Protein AF-A0A835LGZ8-F1 (afdb_monomer)

Structure (mmCIF, N/CA/C/O backbone):
data_AF-A0A835LGZ8-F1
#
_entry.id   AF-A0A835LGZ8-F1
#
loop_
_atom_site.group_PDB
_atom_site.id
_atom_site.type_symbol
_atom_site.label_atom_id
_atom_site.label_alt_id
_atom_site.label_comp_id
_atom_site.label_asym_id
_atom_site.label_entity_id
_atom_site.label_seq_id
_atom_site.pdbx_PDB_ins_code
_atom_site.Cartn_x
_atom_site.Cartn_y
_atom_site.Cartn_z
_atom_site.occupancy
_atom_site.B_iso_or_equiv
_atom_site.auth_seq_id
_atom_site.auth_comp_id
_atom_site.auth_asym_id
_atom_site.auth_atom_id
_atom_site.pdbx_PDB_model_num
ATOM 1 N N . ILE A 1 1 ? -7.579 6.413 3.575 1.00 94.06 1 ILE A N 1
ATOM 2 C CA . ILE A 1 1 ? -6.784 6.437 2.326 1.00 94.06 1 ILE A CA 1
ATOM 3 C C . ILE A 1 1 ? -5.664 7.437 2.528 1.00 94.06 1 ILE A C 1
ATOM 5 O O . ILE A 1 1 ? -5.966 8.573 2.874 1.00 94.06 1 ILE A O 1
ATOM 9 N N . ALA A 1 2 ? -4.417 7.001 2.388 1.00 94.56 2 ALA A N 1
ATOM 10 C CA . ALA A 1 2 ? -3.232 7.843 2.484 1.00 94.56 2 ALA A CA 1
ATOM 11 C C . ALA A 1 2 ? -2.522 7.788 1.126 1.00 94.56 2 ALA A C 1
ATOM 13 O O . ALA A 1 2 ? -2.172 6.694 0.692 1.00 94.56 2 ALA A O 1
ATOM 14 N N . ASP A 1 3 ? -2.419 8.918 0.430 1.00 94.94 3 ASP A N 1
ATOM 15 C CA . ASP A 1 3 ? -1.877 8.994 -0.937 1.00 94.94 3 ASP A CA 1
ATOM 16 C C . ASP A 1 3 ? -1.341 10.412 -1.205 1.00 94.94 3 ASP A C 1
ATOM 18 O O . ASP A 1 3 ? -1.713 11.351 -0.502 1.00 94.94 3 ASP A O 1
ATOM 22 N N . ILE A 1 4 ? -0.503 10.586 -2.226 1.00 95.31 4 ILE A N 1
ATOM 23 C CA . ILE A 1 4 ? -0.024 11.899 -2.689 1.00 95.31 4 ILE A CA 1
ATOM 24 C C . ILE A 1 4 ? -1.019 12.586 -3.642 1.00 95.31 4 ILE A C 1
ATOM 26 O O . ILE A 1 4 ? -0.917 13.786 -3.904 1.00 95.31 4 ILE A O 1
ATOM 30 N N . LEU A 1 5 ? -1.978 11.837 -4.199 1.00 94.81 5 LEU A N 1
ATOM 31 C CA . LEU A 1 5 ? -2.935 12.311 -5.200 1.00 94.81 5 LEU A CA 1
ATOM 32 C C . LEU A 1 5 ? -4.208 12.886 -4.558 1.00 94.81 5 LEU A C 1
ATOM 34 O O . LEU A 1 5 ? -5.288 12.301 -4.664 1.00 94.81 5 LEU A O 1
ATOM 38 N N . ASP A 1 6 ? -4.103 14.070 -3.951 1.00 96.06 6 ASP A N 1
ATOM 39 C CA . ASP A 1 6 ? -5.167 14.706 -3.149 1.00 96.06 6 ASP A CA 1
ATOM 40 C C . ASP A 1 6 ? -6.557 14.681 -3.790 1.00 96.06 6 ASP A C 1
ATOM 42 O O . ASP A 1 6 ? -7.530 14.191 -3.211 1.00 96.06 6 ASP A O 1
ATOM 46 N N . ASN A 1 7 ? -6.669 15.197 -5.015 1.00 96.31 7 ASN A N 1
ATOM 47 C CA . ASN A 1 7 ? -7.959 15.332 -5.690 1.00 96.31 7 ASN A CA 1
ATOM 48 C C . ASN A 1 7 ? -8.612 13.971 -5.968 1.00 96.31 7 ASN A C 1
ATOM 50 O O . ASN A 1 7 ? -9.830 13.825 -5.824 1.00 96.31 7 ASN A O 1
ATOM 54 N N . LEU A 1 8 ? -7.809 12.975 -6.354 1.00 95.56 8 LEU A N 1
ATOM 55 C CA . LEU A 1 8 ? -8.288 11.622 -6.627 1.00 95.56 8 LEU A CA 1
ATOM 56 C C . LEU A 1 8 ? -8.651 10.909 -5.325 1.00 95.56 8 LEU A C 1
ATOM 58 O O . LEU A 1 8 ? -9.739 10.349 -5.231 1.00 95.56 8 LEU A O 1
ATOM 62 N N . GLY A 1 9 ? -7.816 11.020 -4.291 1.00 95.00 9 GLY A N 1
ATOM 63 C CA . GLY A 1 9 ? -8.076 10.445 -2.973 1.00 95.00 9 GLY A CA 1
ATOM 64 C C . GLY A 1 9 ? -9.354 10.986 -2.328 1.00 95.00 9 GLY A C 1
ATOM 65 O O . GLY A 1 9 ? -10.182 10.218 -1.828 1.00 95.00 9 GLY A O 1
ATOM 66 N N . HIS A 1 10 ? -9.582 12.300 -2.407 1.00 95.00 10 HIS A N 1
ATOM 67 C CA . HIS A 1 10 ? -10.836 12.911 -1.966 1.00 95.00 10 HIS A CA 1
ATOM 68 C C . HIS A 1 10 ? -12.046 12.462 -2.794 1.00 95.00 10 HIS A C 1
ATOM 70 O O . HIS A 1 10 ? -13.127 12.276 -2.231 1.00 95.00 10 HIS A O 1
ATOM 76 N N . SER A 1 11 ? -11.892 12.300 -4.111 1.00 96.19 11 SER A N 1
ATOM 77 C CA . SER A 1 11 ? -12.973 11.827 -4.988 1.00 96.19 11 SER A CA 1
ATOM 78 C C . SER A 1 11 ? -13.342 10.377 -4.680 1.00 96.19 11 SER A C 1
ATOM 80 O O . SER A 1 11 ? -14.520 10.078 -4.500 1.00 96.19 11 SER A O 1
ATOM 82 N N . LEU A 1 12 ? -12.343 9.517 -4.482 1.00 94.44 12 LEU A N 1
ATOM 83 C CA . LEU A 1 12 ? -12.524 8.114 -4.121 1.00 94.44 12 LEU A CA 1
ATOM 84 C C . LEU A 1 12 ? -13.227 7.953 -2.766 1.00 94.44 12 LEU A C 1
ATOM 86 O O . LEU A 1 12 ? -14.134 7.138 -2.630 1.00 94.44 12 LEU A O 1
ATOM 90 N N . CYS A 1 13 ? -12.889 8.775 -1.766 1.00 94.81 13 CYS A N 1
ATOM 91 C CA . CYS A 1 13 ? -13.605 8.753 -0.485 1.00 94.81 13 CYS A CA 1
ATOM 92 C C . CYS A 1 13 ? -15.101 9.074 -0.644 1.00 94.81 13 CYS A C 1
ATOM 94 O O . CYS A 1 13 ? -15.930 8.495 0.059 1.00 94.81 13 CYS A 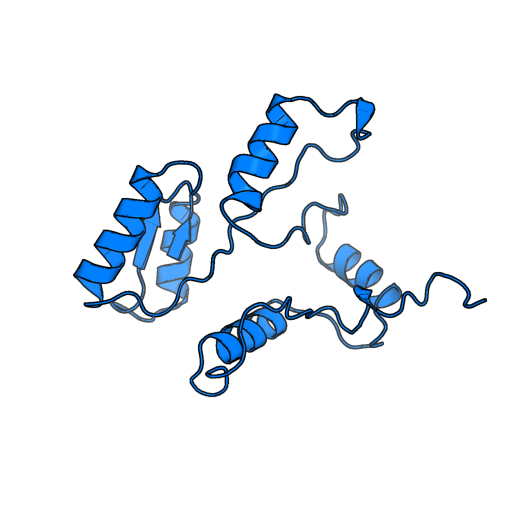O 1
ATOM 96 N N . LYS A 1 14 ? -15.456 9.988 -1.558 1.00 93.75 14 LYS A N 1
ATOM 97 C CA . LYS A 1 14 ? -16.860 10.321 -1.853 1.00 93.75 14 LYS A CA 1
ATOM 98 C C . LYS A 1 14 ? -17.565 9.178 -2.580 1.00 93.75 14 LYS A C 1
ATOM 100 O O . LYS A 1 14 ? -18.713 8.899 -2.257 1.00 93.75 14 LYS A O 1
ATOM 105 N N . GLU A 1 15 ? -16.882 8.536 -3.523 1.00 95.38 15 GLU A N 1
ATOM 106 C CA . GLU A 1 15 ? -17.405 7.404 -4.294 1.00 95.38 15 GLU A CA 1
ATOM 107 C C . GLU A 1 15 ? -17.678 6.177 -3.416 1.00 95.38 15 GLU A C 1
ATOM 109 O O . GLU A 1 15 ? -18.761 5.604 -3.492 1.00 95.38 15 GLU A O 1
ATOM 114 N N . ILE A 1 16 ? -16.743 5.829 -2.523 1.00 93.56 16 ILE A N 1
ATOM 115 C CA . ILE A 1 16 ? -16.896 4.723 -1.563 1.00 93.56 16 ILE A CA 1
ATOM 116 C C . ILE A 1 16 ? -18.138 4.919 -0.675 1.00 93.56 16 ILE A C 1
ATOM 118 O O . ILE A 1 16 ? -18.784 3.951 -0.282 1.00 93.56 16 ILE A O 1
ATOM 122 N N . GLY A 1 17 ? -18.491 6.168 -0.350 1.00 87.38 17 GLY A N 1
ATOM 123 C CA . GLY A 1 17 ? -19.798 6.487 0.232 1.00 87.38 17 GLY A CA 1
ATOM 124 C C . GLY A 1 17 ? -20.023 6.009 1.673 1.00 87.38 17 GLY A C 1
ATOM 125 O O . GLY A 1 17 ? -21.162 5.971 2.129 1.00 87.38 17 GLY A O 1
ATOM 126 N N . LEU A 1 18 ? -18.965 5.686 2.424 1.00 89.19 18 LEU A N 1
ATOM 127 C CA . LEU A 1 18 ? -19.055 5.199 3.814 1.00 89.19 18 LEU A CA 1
ATOM 128 C C . LEU A 1 18 ? -19.099 6.317 4.878 1.00 89.19 18 LEU A C 1
ATOM 130 O O . LEU A 1 18 ? -18.921 6.059 6.071 1.00 89.19 18 LEU A O 1
ATOM 134 N N . GLY A 1 19 ? -19.345 7.563 4.461 1.00 87.88 19 GLY A N 1
ATOM 135 C CA . GLY A 1 19 ? -19.493 8.714 5.354 1.00 87.88 19 GLY A CA 1
ATOM 136 C C . GLY A 1 19 ? -18.245 8.970 6.201 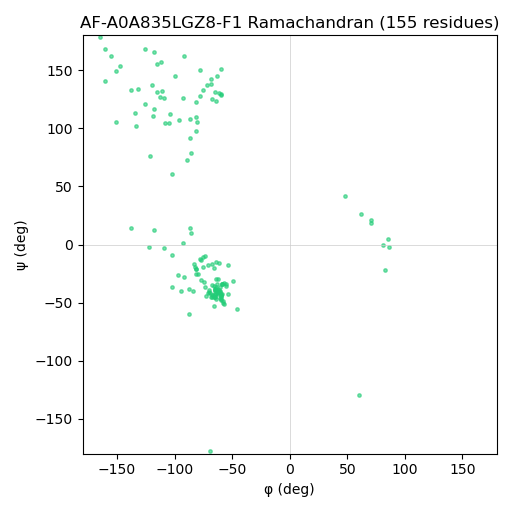1.00 87.88 19 GLY A C 1
ATOM 137 O O . GLY A 1 19 ? -17.133 9.027 5.684 1.00 87.88 19 GLY A O 1
ATOM 138 N N . GLU A 1 20 ? -18.419 9.113 7.515 1.00 87.56 20 GLU A N 1
ATOM 139 C CA . GLU A 1 20 ? -17.314 9.391 8.442 1.00 87.56 20 GLU A CA 1
ATOM 140 C C . GLU A 1 20 ? -16.321 8.225 8.576 1.00 87.56 20 GLU A C 1
ATOM 142 O O . GLU A 1 20 ? -15.187 8.447 9.000 1.00 87.56 20 GLU A O 1
ATOM 147 N N . ASN A 1 21 ? -16.690 7.009 8.155 1.00 91.06 21 ASN A N 1
ATOM 148 C CA . ASN A 1 21 ? -15.823 5.829 8.239 1.00 91.06 21 ASN A CA 1
ATOM 149 C C . ASN A 1 21 ? -14.705 5.815 7.187 1.00 91.06 21 ASN A C 1
ATOM 151 O O . ASN A 1 21 ? -13.786 5.009 7.290 1.00 91.06 21 ASN A O 1
ATOM 155 N N . VAL A 1 22 ? -14.757 6.706 6.192 1.00 94.94 22 VAL A N 1
ATOM 156 C CA . VAL A 1 22 ? -13.702 6.872 5.190 1.00 94.94 22 VAL A CA 1
ATOM 157 C C . VAL A 1 22 ? -13.145 8.294 5.247 1.00 94.94 22 VAL A C 1
ATOM 159 O O . VAL A 1 22 ? -13.868 9.276 5.406 1.00 94.94 22 VAL A O 1
ATOM 162 N N . SER A 1 23 ? -11.825 8.426 5.155 1.00 94.81 23 SER A N 1
ATOM 163 C CA . SER A 1 23 ? -11.156 9.722 5.018 1.00 94.81 23 SER A CA 1
ATOM 164 C C . SER A 1 23 ? -9.894 9.613 4.189 1.00 94.81 23 SER A C 1
ATOM 166 O O . SER A 1 23 ? -9.244 8.564 4.139 1.00 94.81 23 SER A O 1
ATOM 168 N N . PHE A 1 24 ? -9.556 10.738 3.574 1.00 96.88 24 PHE A N 1
ATOM 169 C CA . PHE A 1 24 ? -8.307 10.954 2.873 1.00 96.88 24 PHE A CA 1
ATOM 170 C C . PHE A 1 24 ? -7.329 11.736 3.756 1.00 96.88 24 PHE A C 1
ATOM 172 O O . PHE A 1 24 ? -7.750 12.627 4.496 1.00 96.88 24 PHE A O 1
ATOM 179 N N . ILE A 1 25 ? -6.044 11.414 3.639 1.00 96.62 25 ILE A N 1
ATOM 180 C CA . ILE A 1 25 ? -4.928 12.188 4.173 1.00 96.62 25 ILE A CA 1
ATOM 181 C C . ILE A 1 25 ? -3.812 12.214 3.127 1.00 96.62 25 ILE A C 1
ATOM 183 O O . ILE A 1 25 ? -3.477 11.167 2.571 1.00 96.62 25 ILE A O 1
ATOM 187 N N . HIS A 1 26 ? -3.252 13.395 2.856 1.00 97.56 26 HIS A N 1
ATOM 188 C CA . HIS A 1 26 ? -2.050 13.483 2.030 1.00 97.56 26 HIS A CA 1
ATOM 189 C C . HIS A 1 26 ? -0.925 12.722 2.727 1.00 97.56 26 HIS A C 1
ATOM 191 O O . HIS A 1 26 ? -0.712 12.919 3.928 1.00 97.56 26 HIS A O 1
ATOM 197 N N . CYS A 1 27 ? -0.244 11.844 2.000 1.00 95.31 27 CYS A N 1
ATOM 198 C CA . CYS A 1 27 ? 0.873 11.094 2.546 1.00 95.31 27 CYS A CA 1
ATOM 199 C C . CYS A 1 27 ? 1.892 10.747 1.465 1.00 95.31 27 CYS A C 1
ATOM 201 O O . CYS A 1 27 ? 1.675 9.821 0.679 1.00 95.31 27 CYS A O 1
ATOM 203 N N . ASP A 1 28 ? 3.023 11.450 1.466 1.00 93.12 28 ASP A N 1
ATOM 204 C CA . ASP A 1 28 ? 4.235 10.955 0.827 1.00 93.12 28 ASP A CA 1
ATOM 205 C C . ASP A 1 28 ? 4.935 9.984 1.783 1.00 93.12 28 ASP A C 1
ATOM 207 O O . ASP A 1 28 ? 5.500 10.368 2.807 1.00 93.12 28 ASP A O 1
ATOM 211 N N . VAL A 1 29 ? 4.914 8.698 1.437 1.00 88.06 29 VAL A N 1
ATOM 212 C CA . VAL A 1 29 ? 5.498 7.635 2.267 1.00 88.06 29 VAL A CA 1
ATOM 213 C C . VAL A 1 29 ? 7.017 7.742 2.434 1.00 88.06 29 VAL A C 1
ATOM 215 O O . VAL A 1 29 ? 7.571 7.125 3.342 1.00 88.06 29 VAL A O 1
ATOM 218 N N . THR A 1 30 ? 7.693 8.542 1.602 1.00 86.56 30 THR A N 1
ATOM 219 C CA . THR A 1 30 ? 9.120 8.858 1.767 1.00 86.56 30 THR A CA 1
ATOM 220 C C . THR A 1 30 ? 9.367 9.896 2.868 1.00 86.56 30 THR A C 1
ATOM 222 O O . THR A 1 30 ? 10.505 10.077 3.306 1.00 86.56 30 THR A O 1
ATOM 225 N N . GLN A 1 31 ? 8.315 10.573 3.342 1.00 88.00 31 GLN A N 1
ATOM 226 C CA . GLN A 1 31 ? 8.368 11.585 4.389 1.00 88.00 31 GLN A CA 1
ATOM 227 C C . GLN A 1 31 ? 7.848 11.012 5.715 1.00 88.00 31 GLN A C 1
ATOM 229 O O . GLN A 1 31 ? 6.659 10.768 5.902 1.00 88.00 31 GLN A O 1
ATOM 234 N N . GLU A 1 32 ? 8.732 10.853 6.703 1.00 85.19 32 GLU A N 1
ATOM 235 C CA . GLU A 1 32 ? 8.372 10.255 8.001 1.00 85.19 32 GLU A CA 1
ATOM 236 C C . GLU A 1 32 ? 7.246 11.016 8.730 1.00 85.19 32 GLU A C 1
ATOM 238 O O . GLU A 1 32 ? 6.416 10.419 9.417 1.00 85.19 32 GLU A O 1
ATOM 243 N N . ASN A 1 33 ? 7.199 12.342 8.578 1.00 91.81 33 ASN A N 1
ATOM 244 C CA . ASN A 1 33 ? 6.166 13.168 9.203 1.00 91.81 33 ASN A CA 1
ATOM 245 C C . ASN A 1 33 ? 4.777 12.914 8.611 1.00 91.81 33 ASN A C 1
ATOM 247 O O . ASN A 1 33 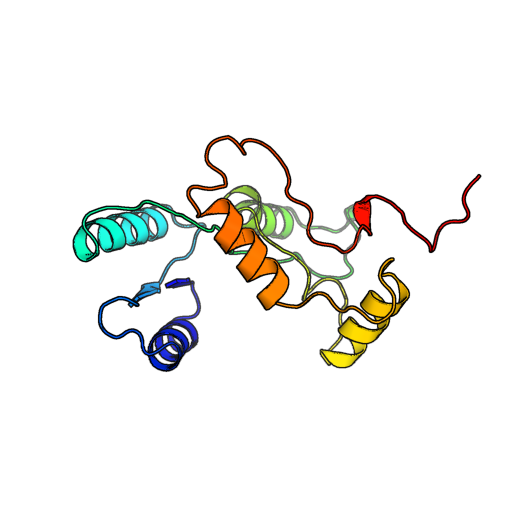? 3.802 12.929 9.360 1.00 91.81 33 ASN A O 1
ATOM 251 N N . ASP A 1 34 ? 4.691 12.641 7.312 1.00 94.50 34 ASP A N 1
ATOM 252 C CA . ASP A 1 34 ? 3.436 12.331 6.631 1.00 94.50 34 ASP A CA 1
ATOM 253 C C . ASP A 1 34 ? 2.902 10.973 7.092 1.00 94.50 34 ASP A C 1
ATOM 255 O O . ASP A 1 34 ? 1.737 10.858 7.478 1.00 94.50 34 ASP A O 1
ATOM 259 N N . VAL A 1 35 ? 3.782 9.969 7.172 1.00 89.75 35 VAL A N 1
ATOM 260 C CA . VAL A 1 35 ? 3.445 8.639 7.702 1.00 89.75 35 VAL A CA 1
ATOM 261 C C . VAL A 1 35 ? 2.975 8.734 9.154 1.00 89.75 35 VAL A C 1
ATOM 263 O O . VAL A 1 35 ? 1.939 8.168 9.512 1.00 89.75 35 VAL A O 1
ATOM 266 N N . ARG A 1 36 ? 3.692 9.491 9.995 1.00 89.06 36 ARG A N 1
ATOM 267 C CA . ARG A 1 36 ? 3.295 9.724 11.391 1.00 89.06 36 ARG A CA 1
ATOM 268 C C . ARG A 1 36 ? 1.926 10.394 11.470 1.00 89.06 36 ARG A C 1
ATOM 270 O O . ARG A 1 36 ? 1.065 9.923 12.204 1.00 89.06 36 ARG A O 1
ATOM 277 N N . ASN A 1 37 ? 1.701 11.437 10.675 1.00 95.62 37 ASN A N 1
ATOM 278 C CA . ASN A 1 37 ? 0.427 12.144 10.628 1.00 95.62 37 ASN A CA 1
ATOM 279 C C . ASN A 1 37 ? -0.728 11.230 10.181 1.00 95.62 37 ASN A C 1
ATOM 281 O O . ASN A 1 37 ? -1.819 11.298 10.749 1.00 95.62 37 ASN A O 1
ATOM 285 N N . ALA A 1 38 ? -0.499 10.340 9.210 1.00 94.56 38 ALA A N 1
ATOM 286 C CA . ALA A 1 38 ? -1.488 9.358 8.770 1.00 94.56 38 ALA A CA 1
ATOM 287 C C . ALA A 1 38 ? -1.872 8.378 9.892 1.00 94.56 38 ALA A C 1
ATOM 289 O O . ALA A 1 38 ? -3.061 8.106 10.095 1.00 94.56 38 ALA A O 1
ATOM 290 N N . ILE A 1 39 ? -0.889 7.894 10.658 1.00 92.88 39 ILE A N 1
ATOM 291 C CA . ILE A 1 39 ? -1.111 7.021 11.820 1.00 92.88 39 ILE A CA 1
ATOM 292 C C . ILE A 1 39 ? -1.862 7.775 12.921 1.00 92.88 39 ILE A C 1
ATOM 294 O O . ILE A 1 39 ? -2.919 7.318 13.358 1.00 92.88 39 ILE A O 1
ATOM 298 N N . ASP A 1 40 ? -1.363 8.943 13.327 1.00 95.38 40 ASP A N 1
ATOM 299 C CA . ASP A 1 40 ? -1.940 9.749 14.407 1.00 95.38 40 ASP A CA 1
ATOM 300 C C . ASP A 1 40 ? -3.383 10.150 14.089 1.00 95.38 40 ASP A C 1
ATOM 302 O O . ASP A 1 40 ? -4.268 10.025 14.934 1.00 95.38 40 ASP A O 1
ATOM 306 N N . THR A 1 41 ? -3.651 10.554 12.846 1.00 95.81 41 THR A N 1
ATOM 307 C CA . THR A 1 41 ? -5.004 10.882 12.379 1.00 95.81 41 THR A CA 1
ATOM 308 C C . THR A 1 41 ? -5.920 9.663 12.426 1.00 95.81 41 THR A C 1
ATOM 310 O O . THR A 1 41 ? -7.071 9.773 12.854 1.00 95.81 41 THR A O 1
ATOM 313 N N . THR A 1 42 ? -5.422 8.491 12.024 1.00 94.94 42 THR A N 1
ATOM 314 C CA . THR A 1 42 ? -6.203 7.248 12.063 1.00 94.94 42 THR A CA 1
ATOM 315 C C . THR A 1 42 ? -6.560 6.875 13.499 1.00 94.94 42 THR A C 1
ATOM 317 O O . THR A 1 42 ? -7.728 6.625 13.793 1.00 94.94 42 THR A O 1
ATOM 320 N N . VAL A 1 43 ? -5.591 6.916 14.417 1.00 96.00 43 VAL A N 1
ATOM 321 C CA . VAL A 1 43 ? -5.816 6.631 15.841 1.00 96.00 43 VAL A CA 1
ATOM 322 C C . VAL A 1 43 ? -6.745 7.668 16.472 1.00 96.00 43 VAL A C 1
ATOM 324 O O . VAL A 1 43 ? -7.667 7.294 17.191 1.00 96.00 43 VAL A O 1
ATOM 327 N N . ALA A 1 44 ? -6.566 8.957 16.180 1.00 96.06 44 ALA A N 1
ATOM 328 C CA . ALA A 1 44 ? -7.419 10.017 16.714 1.00 96.06 44 ALA A CA 1
ATOM 329 C C . ALA A 1 44 ? -8.878 9.880 16.256 1.00 96.06 44 ALA A C 1
ATOM 331 O O . ALA A 1 44 ? -9.797 10.133 17.034 1.00 96.06 44 ALA A O 1
ATOM 332 N N . LYS A 1 45 ? -9.098 9.471 15.002 1.00 95.00 45 LYS A N 1
ATOM 333 C CA . LYS A 1 45 ? -10.435 9.353 14.413 1.00 95.00 45 LYS A CA 1
ATOM 334 C C . LYS A 1 45 ? -11.132 8.032 14.744 1.00 95.00 45 LYS A C 1
ATOM 336 O O . LYS A 1 45 ? -12.333 8.029 14.997 1.00 95.00 45 LYS A O 1
ATOM 341 N N . HIS A 1 46 ? -10.397 6.921 14.734 1.00 94.31 46 HIS A N 1
ATOM 342 C CA . HIS A 1 46 ? -10.953 5.567 14.854 1.00 94.31 46 HIS A CA 1
ATOM 343 C C . HIS A 1 46 ? -10.631 4.888 16.197 1.00 94.31 46 HIS A C 1
ATOM 345 O O . HIS A 1 46 ? -11.081 3.775 16.458 1.00 94.31 46 HIS A O 1
ATOM 351 N N . GLY A 1 47 ? -9.862 5.546 17.069 1.00 96.44 47 GLY A N 1
ATOM 352 C CA . GLY A 1 47 ? -9.470 5.071 18.400 1.00 96.44 47 GLY A CA 1
ATOM 353 C C . GLY A 1 47 ? -8.263 4.128 18.410 1.00 96.44 47 GLY A C 1
ATOM 354 O O . GLY A 1 47 ? -7.595 4.005 19.435 1.00 96.44 47 GLY A O 1
ATOM 355 N N . LYS A 1 48 ? -7.967 3.471 17.284 1.00 94.75 48 LYS A N 1
ATOM 356 C CA . LYS A 1 48 ? -6.833 2.558 17.098 1.00 94.75 48 LYS A CA 1
ATOM 357 C C . LYS A 1 48 ? -6.515 2.373 15.611 1.00 94.75 48 LYS A C 1
ATOM 359 O O . LYS A 1 48 ? -7.309 2.750 14.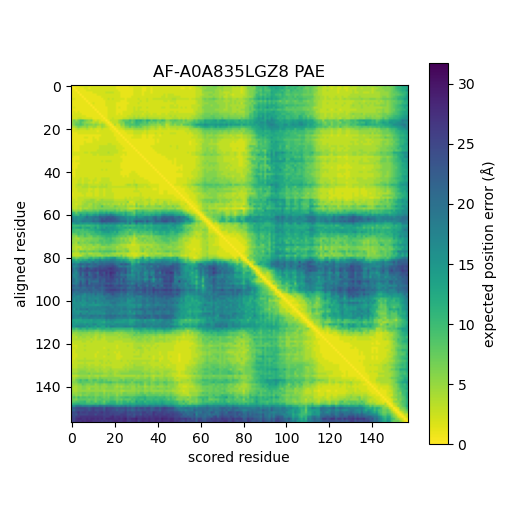752 1.00 94.75 48 LYS A O 1
ATOM 364 N N . LEU A 1 49 ? -5.363 1.769 15.328 1.00 92.12 49 LEU A N 1
ATOM 365 C CA . LEU A 1 49 ? -4.974 1.276 14.009 1.00 92.12 49 LEU A CA 1
ATOM 366 C C . LEU A 1 49 ? -4.776 -0.240 14.114 1.00 92.12 49 LEU A C 1
ATOM 368 O O . LEU A 1 49 ? -3.843 -0.684 14.778 1.00 92.12 49 LEU A O 1
ATOM 372 N N . ASP A 1 50 ? -5.661 -1.016 13.489 1.00 93.06 50 ASP A N 1
ATOM 373 C CA . ASP A 1 50 ? -5.590 -2.485 13.501 1.00 93.06 50 ASP A CA 1
ATOM 374 C C . ASP A 1 50 ? -4.859 -3.050 12.278 1.00 93.06 50 ASP A C 1
ATOM 376 O O . ASP A 1 50 ? -4.096 -4.005 12.393 1.00 93.06 50 ASP A O 1
ATOM 380 N N . ILE A 1 51 ? -5.097 -2.465 11.100 1.00 93.69 51 ILE A N 1
ATOM 381 C CA . ILE A 1 51 ? -4.623 -2.974 9.809 1.00 93.69 51 ILE A CA 1
ATOM 382 C C . ILE A 1 51 ? -3.978 -1.833 9.028 1.00 93.69 51 ILE A C 1
ATOM 384 O O . ILE A 1 51 ? -4.556 -0.754 8.898 1.00 93.69 51 ILE A O 1
ATOM 388 N N . MET A 1 52 ? -2.805 -2.099 8.455 1.00 89.69 52 MET A N 1
ATOM 389 C CA . MET A 1 52 ? -2.141 -1.219 7.499 1.00 89.69 52 MET A CA 1
ATOM 390 C C . MET A 1 52 ? -1.840 -2.007 6.225 1.00 89.69 52 MET A C 1
ATOM 392 O O . MET A 1 52 ? -1.115 -2.999 6.267 1.00 89.69 52 MET A O 1
ATOM 396 N N . PHE A 1 53 ? -2.381 -1.554 5.094 1.00 89.38 53 PHE A N 1
ATOM 397 C CA . PHE A 1 53 ? -2.065 -2.105 3.778 1.00 89.38 53 PHE A CA 1
ATOM 398 C C . PHE A 1 53 ? -1.142 -1.139 3.040 1.00 89.38 53 PHE A C 1
ATOM 400 O O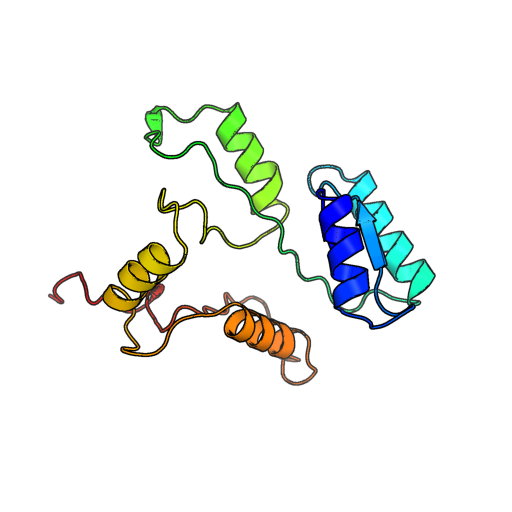 . PHE A 1 53 ? -1.570 -0.072 2.599 1.00 89.38 53 PHE A O 1
ATOM 407 N N . ASN A 1 54 ? 0.140 -1.487 2.963 1.00 84.94 54 ASN A N 1
ATOM 408 C CA . ASN A 1 54 ? 1.154 -0.576 2.454 1.00 84.94 54 ASN A CA 1
ATOM 409 C C . ASN A 1 54 ? 1.230 -0.661 0.924 1.00 84.94 54 ASN A C 1
ATOM 411 O O . ASN A 1 54 ? 2.086 -1.373 0.420 1.00 84.94 54 ASN A O 1
ATOM 415 N N . ASN A 1 55 ? 0.295 -0.012 0.210 1.00 84.31 55 ASN A N 1
ATOM 416 C CA . ASN A 1 55 ? 0.070 -0.182 -1.238 1.00 84.31 55 ASN A CA 1
ATOM 417 C C . ASN A 1 55 ? 0.812 0.794 -2.185 1.00 84.31 55 ASN A C 1
ATOM 419 O O . ASN A 1 55 ? 0.643 0.714 -3.403 1.00 84.31 55 ASN A O 1
ATOM 423 N N . ALA A 1 56 ? 1.624 1.720 -1.673 1.00 83.25 56 ALA A N 1
ATOM 424 C CA . ALA A 1 56 ? 2.319 2.663 -2.549 1.00 83.25 56 ALA A CA 1
ATOM 425 C C . ALA A 1 56 ? 3.458 1.994 -3.347 1.00 83.25 56 ALA A C 1
ATOM 427 O O . ALA A 1 56 ? 4.259 1.226 -2.827 1.00 83.25 56 ALA A O 1
ATOM 428 N N . GLY A 1 57 ? 3.570 2.325 -4.630 1.00 81.44 57 GLY A N 1
ATOM 429 C CA . GLY A 1 57 ? 4.628 1.783 -5.470 1.00 81.44 57 GLY A CA 1
ATOM 430 C C . GLY A 1 57 ? 4.855 2.629 -6.709 1.00 81.44 57 GLY A C 1
ATOM 431 O O . GLY A 1 57 ? 3.914 3.122 -7.329 1.00 81.44 57 GLY A O 1
ATOM 432 N N . ILE A 1 58 ? 6.120 2.789 -7.078 1.00 80.75 58 ILE A N 1
ATOM 433 C CA . ILE A 1 58 ? 6.542 3.453 -8.311 1.00 80.75 58 ILE A CA 1
ATOM 434 C C . ILE A 1 58 ? 7.456 2.538 -9.117 1.00 80.75 58 ILE A C 1
ATOM 436 O O . ILE A 1 58 ? 7.970 1.530 -8.636 1.00 80.75 58 ILE A O 1
ATOM 440 N N . SER A 1 59 ? 7.705 2.919 -10.360 1.00 72.56 59 SER A N 1
ATOM 441 C CA . SER A 1 59 ? 8.739 2.299 -11.178 1.00 72.56 59 SER A CA 1
ATOM 442 C C . SER A 1 59 ? 9.838 3.306 -11.502 1.00 72.56 59 SER A C 1
ATOM 444 O O . SER A 1 59 ? 9.619 4.526 -11.487 1.00 72.56 59 SER A O 1
ATOM 446 N N . GLY A 1 60 ? 11.029 2.773 -11.767 1.00 71.69 60 GLY A N 1
ATOM 447 C CA . GLY A 1 60 ? 12.127 3.520 -12.373 1.00 71.69 60 GLY A CA 1
ATOM 448 C C . GLY A 1 60 ? 11.823 3.870 -13.828 1.00 71.69 60 GLY A C 1
ATOM 449 O O . GLY A 1 60 ? 10.750 3.545 -14.347 1.00 71.69 60 GLY A O 1
ATOM 450 N N . GLU A 1 61 ? 12.767 4.517 -14.501 1.00 70.00 61 GLU A N 1
ATOM 451 C CA . GLU A 1 61 ? 12.628 4.788 -15.934 1.00 70.00 61 GLU A CA 1
ATOM 452 C C . GLU A 1 61 ? 12.602 3.486 -16.754 1.00 70.00 61 GLU A C 1
ATOM 454 O O . GLU A 1 61 ? 13.525 2.668 -16.710 1.00 70.00 61 GLU A O 1
ATOM 459 N N . PHE A 1 62 ? 11.538 3.293 -17.541 1.00 60.28 62 PHE A N 1
ATOM 460 C CA . PHE A 1 62 ? 11.391 2.114 -18.393 1.00 60.28 62 PHE A CA 1
ATOM 461 C C . PHE A 1 62 ? 12.400 2.093 -19.538 1.00 60.28 62 PHE A C 1
ATOM 463 O O . PHE A 1 62 ? 12.642 3.095 -20.204 1.00 60.28 62 PHE A O 1
ATOM 470 N N . GLY A 1 63 ? 12.956 0.907 -19.799 1.00 57.31 63 GLY A N 1
ATOM 471 C CA . GLY A 1 63 ? 13.849 0.664 -20.934 1.00 57.31 63 GLY A CA 1
ATOM 472 C C . GLY A 1 63 ? 15.324 0.977 -20.676 1.00 57.31 63 GLY A C 1
ATOM 473 O O . GLY A 1 63 ? 16.155 0.703 -21.545 1.00 57.31 63 GLY A O 1
ATOM 474 N N . GLN A 1 64 ? 15.690 1.480 -19.493 1.00 61.81 64 GLN A N 1
ATOM 475 C CA . GLN A 1 64 ? 17.096 1.569 -19.117 1.00 61.81 64 GLN A CA 1
ATOM 476 C C . GLN A 1 64 ? 17.625 0.198 -18.678 1.00 61.81 64 GLN A C 1
ATOM 478 O O . GLN A 1 64 ? 17.061 -0.479 -17.821 1.00 61.81 64 GLN A O 1
ATOM 483 N N . SER A 1 65 ? 18.741 -0.222 -19.277 1.00 70.06 65 SER A N 1
ATOM 484 C CA . SER A 1 65 ? 19.512 -1.357 -18.765 1.00 70.06 65 SER A CA 1
ATOM 485 C C . SER A 1 65 ? 19.972 -1.066 -17.337 1.00 70.06 65 SER A C 1
ATOM 487 O O . SER A 1 65 ? 20.261 0.083 -17.008 1.00 70.06 65 SER A O 1
ATOM 489 N N . VAL A 1 66 ? 20.140 -2.110 -16.520 1.00 71.94 66 VAL A N 1
ATOM 490 C CA . VAL A 1 66 ? 20.686 -2.005 -15.154 1.00 71.94 66 VAL A CA 1
ATOM 491 C C . VAL A 1 66 ? 21.980 -1.186 -15.095 1.00 71.94 66 VAL A C 1
ATOM 493 O O . VAL A 1 66 ? 22.228 -0.491 -14.119 1.00 71.94 66 VAL A O 1
ATOM 496 N N . VAL A 1 67 ? 22.787 -1.224 -16.160 1.00 77.44 67 VAL A N 1
ATOM 497 C CA . VAL A 1 67 ? 24.061 -0.493 -16.244 1.00 77.44 67 VAL A CA 1
ATOM 498 C C . VAL A 1 67 ? 23.899 1.012 -16.472 1.00 77.44 67 VAL A C 1
ATOM 500 O O . VAL A 1 67 ? 24.838 1.758 -16.221 1.00 77.44 67 VAL A O 1
ATOM 503 N N . ASN A 1 68 ? 22.738 1.448 -16.963 1.00 78.38 68 ASN A N 1
ATOM 504 C CA . ASN A 1 68 ? 22.441 2.849 -17.265 1.00 78.38 68 ASN A CA 1
ATOM 505 C C . ASN A 1 68 ? 21.559 3.510 -16.197 1.00 78.38 68 ASN A C 1
ATOM 507 O O . ASN A 1 68 ? 21.397 4.725 -16.241 1.00 78.38 68 ASN A O 1
ATOM 511 N N . CYS A 1 69 ? 21.027 2.731 -15.248 1.00 78.00 69 CYS A N 1
ATOM 512 C CA . CYS A 1 69 ? 20.220 3.240 -14.146 1.00 78.00 69 CYS A CA 1
ATOM 513 C C . CYS A 1 69 ? 21.026 4.243 -13.309 1.00 78.00 69 CYS A C 1
ATOM 515 O O . CYS A 1 69 ? 22.152 3.962 -12.886 1.00 78.00 69 CYS A O 1
ATOM 517 N N . THR A 1 70 ? 20.447 5.419 -13.074 1.00 83.25 70 THR A N 1
ATOM 518 C CA . THR A 1 70 ? 21.069 6.448 -12.240 1.00 83.25 70 THR A CA 1
ATOM 519 C C . THR A 1 70 ? 20.902 6.108 -10.761 1.00 83.25 70 THR A C 1
ATOM 521 O O . THR A 1 70 ? 19.919 5.491 -10.345 1.00 83.25 70 THR A O 1
ATOM 524 N N . SER A 1 71 ? 21.859 6.540 -9.939 1.00 80.75 71 SER A N 1
ATOM 525 C CA . SER A 1 71 ? 21.776 6.381 -8.483 1.00 80.75 71 SER A CA 1
ATOM 526 C C . SER A 1 71 ? 20.533 7.064 -7.911 1.00 80.75 71 SER A C 1
ATOM 528 O O . SER A 1 71 ? 19.950 6.578 -6.946 1.00 80.75 71 SER A O 1
ATOM 530 N N . GLU A 1 72 ? 20.118 8.180 -8.508 1.00 83.62 72 GLU A N 1
ATOM 531 C CA . GLU A 1 72 ? 18.927 8.934 -8.135 1.00 83.62 72 GLU A CA 1
ATOM 532 C C . GLU A 1 72 ? 17.642 8.156 -8.438 1.00 83.62 72 GLU A C 1
ATOM 534 O O . GLU A 1 72 ? 16.769 8.081 -7.574 1.00 83.62 72 GLU A O 1
ATOM 539 N N . ASP A 1 73 ? 17.532 7.544 -9.622 1.00 81.38 73 ASP A N 1
ATOM 540 C CA . ASP A 1 73 ? 16.369 6.729 -9.991 1.00 81.38 73 ASP A CA 1
ATOM 541 C C . ASP A 1 73 ? 16.276 5.473 -9.120 1.00 81.38 73 ASP A C 1
ATOM 543 O O . ASP A 1 73 ? 15.224 5.178 -8.549 1.00 81.38 73 ASP A O 1
ATOM 547 N N . PHE A 1 74 ? 17.410 4.795 -8.918 1.00 78.19 74 PHE A N 1
ATOM 548 C CA . PHE A 1 74 ? 17.508 3.655 -8.014 1.00 78.19 74 PHE A CA 1
ATOM 549 C C . PHE A 1 74 ? 17.079 4.027 -6.591 1.00 78.19 74 PHE A C 1
ATOM 551 O O . PHE A 1 74 ? 16.224 3.362 -6.004 1.00 78.19 74 PHE A O 1
ATOM 558 N N . LYS A 1 75 ? 17.637 5.115 -6.041 1.00 79.62 75 LYS A N 1
ATOM 559 C CA . LYS A 1 75 ? 17.312 5.584 -4.692 1.00 79.62 75 LYS A CA 1
ATOM 560 C C . LYS A 1 75 ? 15.826 5.908 -4.576 1.00 79.62 75 LYS A C 1
ATOM 562 O O . LYS A 1 75 ? 15.198 5.461 -3.628 1.00 79.62 75 LYS A O 1
ATOM 567 N N . ARG A 1 76 ? 15.254 6.613 -5.552 1.00 83.44 76 ARG A N 1
ATOM 568 C CA . ARG A 1 76 ? 13.832 6.973 -5.576 1.00 83.44 76 ARG A CA 1
ATOM 569 C C . ARG A 1 76 ? 12.930 5.737 -5.527 1.00 83.44 76 ARG A C 1
ATOM 571 O O . ARG A 1 76 ? 12.019 5.689 -4.708 1.00 83.44 76 ARG A O 1
ATOM 578 N N . VAL A 1 77 ? 13.195 4.729 -6.362 1.00 81.81 77 VAL A N 1
ATOM 579 C CA . VAL A 1 77 ? 12.427 3.469 -6.366 1.00 81.81 77 VAL A CA 1
ATOM 580 C C . VAL A 1 77 ? 12.543 2.745 -5.027 1.00 81.81 77 VAL A C 1
ATOM 582 O O . VAL A 1 77 ? 11.542 2.240 -4.531 1.00 81.81 77 VAL A O 1
ATOM 585 N N . PHE A 1 78 ? 13.729 2.710 -4.416 1.00 78.00 78 PHE A N 1
ATOM 586 C CA . PHE A 1 78 ? 13.923 2.090 -3.102 1.00 78.00 78 PHE A CA 1
ATOM 587 C C . PHE A 1 78 ? 13.253 2.871 -1.965 1.00 78.00 78 PHE A C 1
ATOM 589 O O . PHE A 1 78 ? 12.630 2.252 -1.102 1.00 78.00 78 PHE A O 1
ATOM 596 N N . ASP A 1 79 ? 13.341 4.202 -1.977 1.00 81.25 79 ASP A N 1
ATOM 597 C CA . ASP A 1 79 ? 12.727 5.073 -0.970 1.00 81.25 79 ASP A CA 1
ATOM 598 C C . ASP A 1 79 ? 11.206 4.877 -0.912 1.00 81.25 79 ASP A C 1
ATOM 600 O O . ASP A 1 79 ? 10.623 4.953 0.164 1.00 81.25 79 ASP A O 1
ATOM 604 N N . VAL A 1 80 ? 10.566 4.590 -2.050 1.00 76.38 80 VAL A N 1
ATOM 605 C CA . VAL A 1 80 ? 9.135 4.272 -2.096 1.00 76.38 80 VAL A CA 1
ATOM 606 C C . VAL A 1 80 ? 8.903 2.777 -1.874 1.00 76.38 80 VAL A C 1
ATOM 608 O O . VAL A 1 80 ? 8.274 2.408 -0.896 1.00 76.38 80 VAL A O 1
ATOM 611 N N . ASN A 1 81 ? 9.440 1.892 -2.716 1.00 70.56 81 ASN A N 1
ATOM 612 C CA . ASN A 1 81 ? 9.009 0.488 -2.777 1.00 70.56 81 ASN A CA 1
ATOM 613 C C . ASN A 1 81 ? 9.625 -0.424 -1.699 1.00 70.56 81 ASN A C 1
ATOM 615 O O . ASN A 1 81 ? 9.079 -1.484 -1.402 1.00 70.56 81 ASN A O 1
ATOM 619 N N . ALA A 1 82 ? 10.806 -0.092 -1.164 1.00 58.47 82 ALA A N 1
ATOM 620 C CA . ALA A 1 82 ? 11.450 -0.899 -0.118 1.00 58.47 82 ALA A CA 1
ATOM 621 C C . ALA A 1 82 ? 11.072 -0.407 1.284 1.00 58.47 82 ALA A C 1
ATOM 623 O O . ALA A 1 82 ? 11.033 -1.196 2.228 1.00 58.47 82 ALA A O 1
ATOM 624 N N . TYR A 1 83 ? 10.762 0.886 1.405 1.00 54.75 83 TYR A N 1
ATOM 625 C CA . TYR A 1 83 ? 10.161 1.462 2.606 1.00 54.75 83 TYR A CA 1
ATOM 626 C C . TYR A 1 83 ? 8.658 1.133 2.695 1.00 54.75 83 TYR A C 1
ATOM 628 O O . TYR A 1 83 ? 8.120 0.931 3.784 1.00 54.75 83 TYR A O 1
ATOM 636 N N . VAL A 1 84 ? 7.997 0.986 1.542 1.00 47.75 84 VAL A N 1
ATOM 637 C CA . VAL A 1 84 ? 6.591 0.614 1.391 1.00 47.75 84 VAL A CA 1
ATOM 638 C C . VAL A 1 84 ? 6.449 -0.483 0.330 1.00 47.75 84 VAL A C 1
ATOM 640 O O . VAL A 1 84 ? 6.541 -0.233 -0.862 1.00 47.75 84 VAL A O 1
ATOM 643 N N . ALA A 1 85 ? 6.269 -1.734 0.754 1.00 39.25 85 ALA A N 1
ATOM 644 C CA . ALA A 1 85 ? 6.271 -2.876 -0.161 1.00 39.25 85 ALA A CA 1
ATOM 645 C C . ALA A 1 85 ? 4.928 -3.050 -0.896 1.00 39.25 85 ALA A C 1
ATOM 647 O O . ALA A 1 85 ? 3.995 -3.566 -0.285 1.00 39.25 85 ALA A O 1
ATOM 648 N N . THR A 1 86 ? 4.846 -2.703 -2.195 1.00 41.69 86 THR A N 1
ATOM 649 C CA . THR A 1 86 ? 3.722 -3.071 -3.104 1.00 41.69 86 THR A CA 1
ATOM 650 C C . THR A 1 86 ? 3.975 -2.901 -4.618 1.00 41.69 86 THR A C 1
ATOM 652 O O . THR A 1 86 ? 5.070 -2.581 -5.072 1.00 41.69 86 THR A O 1
ATOM 655 N N . THR A 1 87 ? 2.951 -3.269 -5.403 1.00 42.41 87 THR A N 1
ATOM 656 C CA . THR A 1 87 ? 2.939 -3.899 -6.734 1.00 42.41 87 THR A CA 1
ATOM 657 C C . THR A 1 87 ? 3.282 -3.007 -7.944 1.00 42.41 87 THR A C 1
ATOM 659 O O . THR A 1 87 ? 2.672 -1.967 -8.172 1.00 42.41 87 TH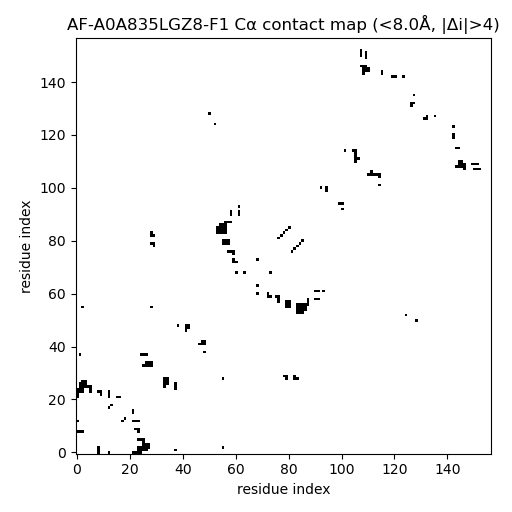R A O 1
ATOM 662 N N . MET A 1 88 ? 4.164 -3.521 -8.819 1.00 46.00 88 MET A N 1
ATOM 663 C CA . MET A 1 88 ? 4.584 -2.971 -10.124 1.00 46.00 88 MET A CA 1
ATOM 664 C C . MET A 1 88 ? 3.916 -3.678 -11.327 1.00 46.00 88 MET A C 1
ATOM 666 O O . MET A 1 88 ? 4.604 -4.258 -12.162 1.00 46.00 88 MET A O 1
ATOM 670 N N . ALA A 1 89 ? 2.588 -3.666 -11.454 1.00 45.62 89 ALA A N 1
ATOM 671 C CA . ALA A 1 89 ? 1.940 -4.352 -12.589 1.00 45.62 89 ALA A CA 1
ATOM 672 C C . ALA A 1 89 ? 1.589 -3.436 -13.779 1.00 45.62 89 ALA A C 1
ATOM 674 O O . ALA A 1 89 ? 1.551 -3.907 -14.910 1.00 45.62 89 ALA A O 1
ATOM 675 N N . ARG A 1 90 ? 1.372 -2.128 -13.572 1.00 42.31 90 ARG A N 1
ATOM 676 C CA . ARG A 1 90 ? 0.917 -1.230 -14.659 1.00 42.31 90 ARG A CA 1
ATOM 677 C C . ARG A 1 90 ? 2.052 -0.624 -15.474 1.00 42.31 90 ARG A C 1
ATOM 679 O O . ARG A 1 90 ? 1.945 -0.513 -16.688 1.00 42.31 90 ARG A O 1
ATOM 686 N N . SER A 1 91 ? 3.156 -0.262 -14.832 1.00 41.94 91 SER A N 1
ATOM 687 C CA . SER A 1 91 ? 4.224 0.446 -15.537 1.00 41.94 91 SER A CA 1
ATOM 688 C C . SER A 1 91 ? 5.138 -0.495 -16.334 1.00 41.94 91 SER A C 1
ATOM 690 O O . SER A 1 91 ? 5.759 -0.054 -17.294 1.00 41.94 91 SER A O 1
ATOM 692 N N . MET A 1 92 ? 5.179 -1.799 -16.003 1.00 44.66 92 MET A N 1
ATOM 693 C CA . MET A 1 92 ? 6.141 -2.764 -16.565 1.00 44.66 92 MET A CA 1
ATOM 694 C C . MET A 1 92 ? 6.082 -2.980 -18.082 1.00 44.66 92 MET A C 1
ATOM 696 O O . MET A 1 92 ? 7.031 -3.535 -18.633 1.00 44.66 92 MET A O 1
ATOM 700 N N . MET A 1 93 ? 5.010 -2.568 -18.764 1.00 44.94 93 MET A N 1
ATOM 701 C CA . MET A 1 93 ? 4.735 -3.064 -20.116 1.00 44.94 93 MET A CA 1
ATOM 702 C C . MET A 1 93 ? 4.617 -1.998 -21.211 1.00 44.94 93 MET A C 1
ATOM 704 O O . MET A 1 93 ? 4.501 -2.376 -22.370 1.00 44.94 93 MET A O 1
ATOM 708 N N . ASN A 1 94 ? 4.714 -0.699 -20.893 1.00 47.03 94 ASN A N 1
ATOM 709 C CA . ASN A 1 94 ? 4.613 0.388 -21.885 1.00 47.03 94 ASN A CA 1
ATOM 710 C C . ASN A 1 94 ? 3.399 0.232 -22.832 1.00 47.03 94 ASN A C 1
ATOM 712 O O . ASN A 1 94 ? 3.518 0.407 -24.045 1.00 47.03 94 ASN A O 1
ATOM 716 N N . VAL A 1 95 ? 2.255 -0.161 -22.268 1.00 47.19 95 VAL A N 1
ATOM 717 C CA . VAL A 1 95 ? 1.002 -0.391 -22.992 1.00 47.19 95 VAL A CA 1
ATOM 718 C C . VAL A 1 95 ? 0.033 0.724 -22.617 1.00 47.19 95 VAL A C 1
ATOM 720 O O . VAL A 1 95 ? -0.181 0.976 -21.431 1.00 47.19 95 VAL A O 1
ATOM 723 N N . GLU A 1 96 ? -0.520 1.412 -23.614 1.00 44.97 96 GLU A N 1
ATOM 724 C CA . GLU A 1 96 ? -1.418 2.556 -23.393 1.00 44.97 96 GLU A CA 1
ATOM 725 C C . GLU A 1 96 ? -2.871 2.132 -23.105 1.00 44.97 96 GLU A C 1
ATOM 727 O O . GLU A 1 96 ? -3.620 2.903 -22.506 1.00 44.97 96 GLU A O 1
ATOM 732 N N . GLU A 1 97 ? -3.262 0.900 -23.461 1.00 51.06 97 GLU A N 1
ATOM 733 C CA . GLU A 1 97 ? -4.608 0.360 -23.235 1.00 51.06 97 GLU A CA 1
ATOM 734 C C . GLU A 1 97 ? -4.618 -0.836 -22.269 1.00 51.06 97 GLU A C 1
ATOM 736 O O . GLU A 1 97 ? -3.899 -1.820 -22.454 1.00 51.06 97 GLU A O 1
ATOM 741 N N . ASP A 1 98 ? -5.518 -0.799 -21.278 1.00 52.50 98 ASP A N 1
ATOM 742 C CA . ASP A 1 98 ? -5.687 -1.875 -20.288 1.00 52.50 98 ASP A CA 1
ATOM 743 C C . ASP A 1 98 ? -5.954 -3.242 -20.962 1.00 52.50 98 ASP A C 1
ATOM 745 O O . ASP A 1 98 ? -5.450 -4.269 -20.515 1.00 52.50 98 ASP A O 1
ATOM 749 N N . ARG A 1 99 ? -6.653 -3.262 -22.107 1.00 54.69 99 ARG A N 1
ATOM 750 C CA . ARG A 1 99 ? -6.999 -4.489 -22.846 1.00 54.69 99 ARG A CA 1
ATOM 751 C C . ARG A 1 99 ? -5.789 -5.235 -23.427 1.00 54.69 99 ARG A C 1
ATOM 753 O O . ARG A 1 99 ? -5.791 -6.463 -23.472 1.00 54.69 99 ARG A O 1
ATOM 760 N N . GLU A 1 100 ? -4.760 -4.522 -23.876 1.00 55.88 100 GLU A N 1
ATOM 761 C CA . GLU A 1 100 ? -3.544 -5.152 -24.409 1.00 55.88 100 GLU A CA 1
ATOM 762 C C . GLU A 1 100 ? -2.695 -5.759 -23.279 1.00 55.88 100 GLU A C 1
ATOM 764 O O . GLU A 1 100 ? -2.155 -6.858 -23.426 1.00 55.88 100 GLU A O 1
ATOM 769 N N . VAL A 1 101 ? -2.643 -5.099 -22.114 1.00 55.91 101 VAL A N 1
ATOM 770 C CA . VAL A 1 101 ? -2.026 -5.652 -20.894 1.00 55.91 101 VAL A CA 1
ATOM 771 C C . VAL A 1 101 ? -2.729 -6.950 -20.506 1.00 55.91 101 VAL A C 1
ATOM 773 O O . VAL A 1 101 ? -2.094 -7.981 -20.280 1.00 55.91 101 VAL A O 1
ATOM 776 N N . GLU A 1 102 ? -4.056 -6.913 -20.495 1.00 57.47 102 GLU A N 1
ATOM 777 C CA . GLU A 1 102 ? -4.920 -8.042 -20.189 1.00 57.47 102 GLU A CA 1
ATOM 778 C C . GLU A 1 102 ? -4.722 -9.245 -21.129 1.00 57.47 102 GLU A C 1
ATOM 780 O O . GLU A 1 102 ? -4.665 -10.386 -20.659 1.00 57.47 102 GLU A O 1
ATOM 785 N N . GLU A 1 103 ? -4.580 -9.020 -22.440 1.00 60.41 103 GLU A N 1
ATOM 786 C CA . GLU A 1 103 ? -4.330 -10.088 -23.417 1.00 60.41 103 GLU A CA 1
ATOM 787 C C . GLU A 1 103 ? -2.949 -10.732 -23.235 1.00 60.41 103 GLU A C 1
ATOM 789 O O . GLU A 1 103 ? -2.837 -11.963 -23.246 1.00 60.41 103 GLU A O 1
ATOM 794 N N . ILE A 1 104 ? -1.901 -9.932 -23.009 1.00 59.81 104 ILE A N 1
ATOM 795 C CA . ILE A 1 104 ? -0.538 -10.442 -22.795 1.00 59.81 104 ILE A CA 1
ATOM 796 C C . ILE A 1 104 ? -0.466 -11.265 -21.499 1.00 59.81 104 ILE A C 1
ATOM 798 O O . ILE A 1 104 ? 0.060 -12.384 -21.503 1.00 59.81 104 ILE A O 1
ATOM 802 N N . PHE A 1 105 ? -1.047 -10.767 -20.402 1.00 59.88 105 PHE A N 1
ATOM 803 C CA . PHE A 1 105 ? -1.110 -11.521 -19.149 1.00 59.88 105 PHE A CA 1
ATOM 804 C C . PHE A 1 105 ? -1.972 -12.780 -19.277 1.00 59.88 105 PHE A C 1
ATOM 806 O O . PHE A 1 105 ? -1.580 -13.825 -18.765 1.00 59.88 105 PHE A O 1
ATOM 813 N N . GLY A 1 106 ? -3.088 -12.751 -20.012 1.00 58.88 106 GLY A N 1
ATOM 814 C CA . GLY A 1 106 ? -3.912 -13.942 -20.260 1.00 58.88 106 GLY A CA 1
ATOM 815 C C . GLY A 1 106 ? -3.185 -15.044 -21.050 1.00 58.88 106 GLY A C 1
ATOM 816 O O . GLY A 1 106 ? -3.378 -16.244 -20.806 1.00 58.88 106 GLY A O 1
ATOM 817 N N . GLN A 1 107 ? -2.297 -14.665 -21.976 1.00 61.06 107 GLN A N 1
ATOM 818 C CA . GLN A 1 107 ? -1.453 -15.617 -22.706 1.00 61.06 107 GLN A CA 1
ATOM 819 C C . GLN A 1 107 ? -0.380 -16.248 -21.810 1.00 61.06 107 GLN A C 1
ATOM 821 O O . GLN A 1 107 ? -0.153 -17.458 -21.906 1.00 61.06 107 GLN A O 1
ATOM 826 N N . ALA A 1 108 ? 0.224 -15.465 -20.915 1.00 56.59 108 ALA A N 1
ATOM 827 C CA . ALA A 1 108 ? 1.257 -15.921 -19.986 1.00 56.59 108 ALA A CA 1
ATOM 828 C C . ALA A 1 108 ? 0.702 -16.623 -18.728 1.00 56.59 108 ALA A C 1
ATOM 830 O O . ALA A 1 108 ? 1.411 -17.409 -18.099 1.00 56.59 108 ALA A O 1
ATOM 831 N N . ALA A 1 109 ? -0.565 -16.384 -18.373 1.00 60.88 109 ALA A N 1
ATOM 832 C CA . ALA A 1 109 ? -1.213 -16.967 -17.204 1.00 60.88 109 ALA A CA 1
ATOM 833 C C . ALA A 1 109 ? -1.419 -18.481 -17.353 1.00 60.88 109 ALA A C 1
ATOM 835 O O . ALA A 1 109 ? -1.787 -18.982 -18.425 1.00 60.88 109 ALA A O 1
ATOM 836 N N . ASN A 1 110 ? -1.248 -19.214 -16.249 1.00 66.25 110 ASN A N 1
ATOM 837 C CA . ASN A 1 110 ? -1.525 -20.653 -16.213 1.00 66.25 110 ASN A CA 1
ATOM 838 C C . ASN A 1 110 ? -3.030 -20.950 -16.198 1.00 66.25 110 ASN A C 1
ATOM 840 O O . ASN A 1 110 ? -3.472 -21.949 -16.765 1.00 66.25 110 ASN A O 1
ATOM 844 N N . LEU A 1 111 ? -3.831 -20.070 -15.591 1.00 69.69 111 LEU A N 1
ATOM 845 C CA . LEU A 1 111 ? -5.285 -20.204 -15.529 1.00 69.69 111 LEU A CA 1
ATOM 846 C C . LEU A 1 111 ? -5.933 -19.584 -16.773 1.00 69.69 111 LEU A C 1
ATOM 848 O O . LEU A 1 111 ? -6.233 -18.394 -16.821 1.00 69.69 111 LEU A O 1
ATOM 852 N N . LYS A 1 112 ? -6.145 -20.398 -17.813 1.00 71.62 112 LYS A N 1
ATOM 853 C CA . LYS A 1 112 ? -6.776 -19.932 -19.056 1.00 71.62 112 LYS A CA 1
ATOM 854 C C . LYS A 1 112 ? -8.224 -19.498 -18.824 1.00 71.62 112 LYS A C 1
ATOM 856 O O . LYS A 1 112 ? -9.011 -20.232 -18.237 1.00 71.62 112 LYS A O 1
ATOM 861 N N . GLY A 1 113 ? -8.567 -18.313 -19.331 1.00 69.25 113 GLY A N 1
ATOM 862 C CA . GLY A 1 113 ? -9.910 -17.733 -19.223 1.00 69.25 113 GLY A CA 1
ATOM 863 C C . GLY A 1 113 ? -10.211 -17.054 -17.884 1.00 69.25 113 GLY A C 1
ATOM 864 O O . GLY A 1 113 ? -11.307 -16.523 -17.726 1.00 69.25 113 GLY A O 1
ATOM 865 N N . VAL A 1 114 ? -9.259 -17.041 -16.946 1.00 71.38 114 VAL A N 1
ATOM 866 C CA . VAL A 1 114 ? -9.359 -16.300 -15.686 1.00 71.38 114 VAL A CA 1
ATOM 867 C C . VAL A 1 114 ? -8.333 -15.178 -15.715 1.00 71.38 114 VAL A C 1
ATOM 869 O O . VAL A 1 114 ? -7.156 -15.401 -15.990 1.00 71.38 114 VAL A O 1
ATOM 872 N N . GLN A 1 115 ? -8.799 -13.965 -15.459 1.00 70.06 115 GLN A N 1
ATOM 873 C CA . GLN A 1 115 ? -7.986 -12.760 -15.454 1.00 70.06 115 GLN A CA 1
ATOM 874 C C . GLN A 1 115 ? -7.870 -12.263 -14.022 1.00 70.06 115 GLN A C 1
ATOM 876 O O . GLN A 1 115 ? -8.887 -12.165 -13.340 1.00 70.06 115 GLN A O 1
ATOM 881 N N . LEU A 1 116 ? -6.645 -11.948 -13.603 1.00 69.75 116 LEU A N 1
ATOM 882 C CA . LEU A 1 116 ? -6.392 -11.322 -12.313 1.00 69.75 116 LEU A CA 1
ATOM 883 C C . LEU A 1 116 ? -6.962 -9.900 -12.318 1.00 69.75 116 LEU A C 1
ATOM 885 O O . LEU A 1 116 ? -6.617 -9.096 -13.186 1.00 69.75 116 LEU A O 1
ATOM 889 N N . LYS A 1 117 ? -7.815 -9.593 -11.347 1.00 77.44 117 LYS A N 1
ATOM 890 C CA . LYS A 1 117 ? -8.458 -8.292 -11.157 1.00 77.44 117 LYS A CA 1
ATOM 891 C C . LYS A 1 117 ? -8.056 -7.676 -9.824 1.00 77.44 117 LYS A C 1
ATOM 893 O O . LYS A 1 117 ? -7.541 -8.347 -8.932 1.00 77.44 117 LYS A O 1
ATOM 898 N N . ALA A 1 118 ? -8.337 -6.381 -9.674 1.00 77.94 118 ALA A N 1
ATOM 899 C CA . ALA A 1 118 ? -8.173 -5.690 -8.396 1.00 77.94 118 ALA A CA 1
ATOM 900 C C . ALA A 1 118 ? -8.963 -6.381 -7.269 1.00 77.94 118 ALA A C 1
ATOM 902 O O . ALA A 1 118 ? -8.461 -6.478 -6.153 1.00 77.94 118 ALA A O 1
ATOM 903 N N . ASP A 1 119 ? -10.140 -6.926 -7.588 1.00 81.94 119 ASP A N 1
ATOM 904 C CA . ASP A 1 119 ? -10.983 -7.669 -6.648 1.00 81.94 119 ASP A CA 1
ATOM 905 C C . ASP A 1 119 ? -10.270 -8.910 -6.089 1.00 81.94 119 ASP A C 1
ATOM 907 O O . ASP A 1 119 ? -10.330 -9.149 -4.890 1.00 81.94 119 ASP A O 1
ATOM 911 N N . ASP A 1 120 ? -9.510 -9.654 -6.902 1.00 84.69 120 ASP A N 1
ATOM 912 C CA . ASP A 1 120 ? -8.772 -10.836 -6.425 1.00 84.69 120 ASP A CA 1
ATOM 913 C C . ASP A 1 120 ? -7.700 -10.457 -5.389 1.00 84.69 120 ASP A C 1
ATOM 915 O O . ASP A 1 120 ? -7.465 -11.174 -4.413 1.00 84.69 120 ASP A O 1
ATOM 919 N N . ILE A 1 121 ? -7.059 -9.299 -5.578 1.00 87.69 121 ILE A N 1
ATOM 920 C CA . ILE A 1 121 ? -6.110 -8.744 -4.608 1.00 87.69 121 ILE A CA 1
ATOM 921 C C . ILE A 1 121 ? -6.848 -8.247 -3.363 1.00 87.69 121 ILE A C 1
ATOM 923 O O . ILE A 1 121 ? -6.390 -8.496 -2.248 1.00 87.69 121 ILE A O 1
ATOM 927 N N . ALA A 1 122 ? -7.990 -7.578 -3.529 1.00 87.06 122 ALA A N 1
ATOM 928 C CA . ALA A 1 122 ? -8.800 -7.096 -2.416 1.00 87.06 122 ALA A CA 1
ATOM 929 C C . ALA A 1 122 ? -9.283 -8.248 -1.520 1.00 87.06 122 ALA A C 1
ATOM 931 O O . ALA A 1 122 ? -9.194 -8.134 -0.300 1.00 87.06 122 ALA A O 1
ATOM 932 N N . GLU A 1 123 ? -9.697 -9.376 -2.099 1.00 92.19 123 GLU A N 1
ATOM 933 C CA . GLU A 1 123 ? -10.084 -10.582 -1.357 1.00 92.19 123 GLU A CA 1
ATOM 934 C C . GLU A 1 123 ? -8.897 -11.202 -0.600 1.00 92.19 123 GLU A C 1
ATOM 936 O O . GLU A 1 123 ? -9.030 -11.613 0.554 1.00 92.19 123 GLU A O 1
ATOM 941 N N . ALA A 1 124 ? -7.700 -11.217 -1.195 1.00 92.19 124 ALA A N 1
ATOM 942 C CA . ALA A 1 124 ? -6.494 -11.678 -0.505 1.00 92.19 124 ALA A CA 1
ATOM 943 C C . ALA A 1 124 ? -6.115 -10.763 0.675 1.00 92.19 124 ALA A C 1
ATOM 945 O O . ALA A 1 124 ? -5.738 -11.247 1.746 1.00 92.19 124 ALA A O 1
ATOM 946 N N . VAL A 1 125 ? -6.251 -9.444 0.504 1.00 92.00 125 VAL A N 1
ATOM 947 C CA . VAL A 1 125 ? -6.057 -8.462 1.581 1.00 92.00 125 VAL A CA 1
ATOM 948 C C . VAL A 1 125 ? -7.119 -8.639 2.665 1.00 92.00 125 VAL A C 1
ATOM 950 O O . VAL A 1 125 ? -6.775 -8.628 3.846 1.00 92.00 125 VAL A O 1
ATOM 953 N N . LEU A 1 126 ? -8.381 -8.859 2.288 1.00 94.00 126 LEU A N 1
ATOM 954 C CA . LEU A 1 126 ? -9.476 -9.120 3.219 1.00 94.00 126 LEU A CA 1
ATOM 955 C C . LEU A 1 126 ? -9.204 -10.372 4.057 1.00 94.00 126 LEU A C 1
ATOM 957 O O . LEU A 1 126 ? -9.352 -10.325 5.275 1.00 94.00 126 LEU A O 1
ATOM 961 N N . TYR A 1 127 ? -8.731 -11.455 3.437 1.00 95.81 127 TYR A N 1
ATOM 962 C CA . TYR A 1 127 ? -8.305 -12.655 4.154 1.00 95.81 127 TYR A CA 1
ATOM 963 C C . TYR A 1 127 ? -7.198 -12.350 5.172 1.00 95.81 127 TYR A C 1
ATOM 965 O O . TYR A 1 127 ? -7.334 -12.705 6.339 1.00 95.81 127 TYR A O 1
ATOM 973 N N . LEU A 1 128 ? -6.128 -11.653 4.776 1.00 94.88 128 LEU A N 1
ATOM 974 C CA . LEU A 1 128 ? -5.029 -11.309 5.692 1.00 94.88 128 LEU A CA 1
ATOM 975 C C . LEU A 1 128 ? -5.458 -10.368 6.829 1.00 94.88 128 LEU A C 1
ATOM 977 O O . LEU A 1 128 ? -4.891 -10.423 7.916 1.00 94.88 128 LEU A O 1
ATOM 981 N N . ALA A 1 129 ? -6.449 -9.516 6.576 1.00 94.19 129 ALA A N 1
ATOM 982 C CA . ALA A 1 129 ? -7.041 -8.609 7.552 1.00 94.19 129 ALA A CA 1
ATOM 983 C C . ALA A 1 129 ? -8.034 -9.293 8.513 1.00 94.19 129 ALA A C 1
ATOM 985 O O . ALA A 1 129 ? -8.444 -8.683 9.500 1.00 94.19 129 ALA A O 1
ATOM 986 N N . SER A 1 130 ? -8.448 -10.524 8.2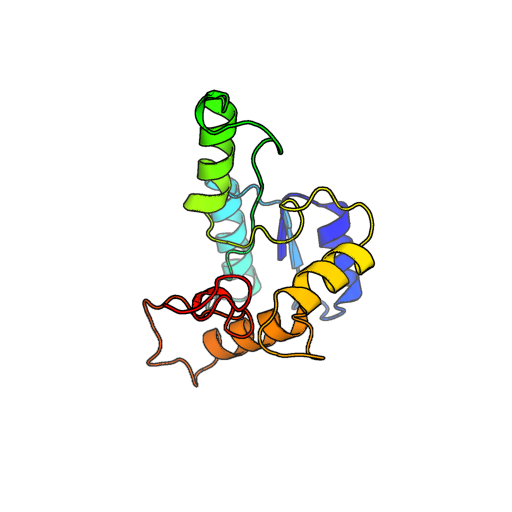15 1.00 96.75 130 SER A N 1
ATOM 987 C CA . SER A 1 130 ? -9.482 -11.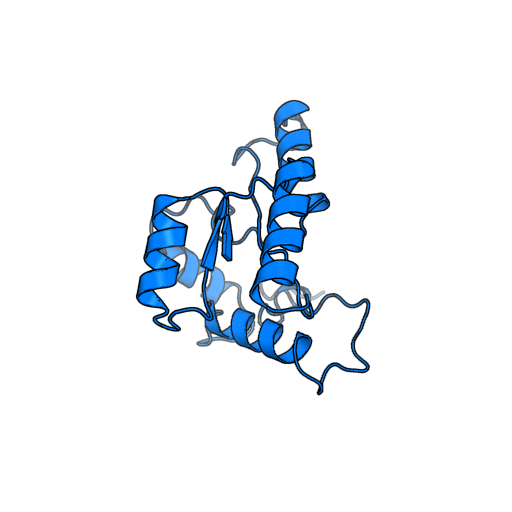250 8.950 1.00 96.75 130 SER A CA 1
ATOM 988 C C . SER A 1 130 ? -8.921 -12.126 10.079 1.00 96.75 130 SER A C 1
ATOM 990 O O . SER A 1 130 ? -7.737 -12.477 10.103 1.00 96.75 130 SER A O 1
ATOM 992 N N . ASP A 1 131 ? -9.786 -12.533 11.012 1.00 96.81 131 ASP A N 1
ATOM 993 C CA . ASP A 1 131 ? -9.419 -13.418 12.129 1.00 96.81 131 ASP A CA 1
ATOM 994 C C . ASP A 1 131 ? -9.020 -14.830 11.654 1.00 96.81 131 ASP A C 1
ATOM 996 O O . ASP A 1 131 ? -8.330 -15.580 12.357 1.00 96.81 131 ASP A O 1
ATOM 1000 N N . GLU A 1 132 ? -9.425 -15.211 10.444 1.00 97.56 132 GLU A N 1
ATOM 1001 C CA . GLU A 1 132 ? -9.069 -16.458 9.779 1.00 97.56 132 GLU A CA 1
ATOM 1002 C C . GLU A 1 132 ? -7.555 -16.551 9.525 1.00 97.56 132 GLU A C 1
ATOM 1004 O O . GLU A 1 132 ? -6.986 -17.645 9.595 1.00 97.56 132 GLU A O 1
ATOM 1009 N N . ALA A 1 133 ? -6.876 -15.415 9.333 1.00 95.94 133 ALA A N 1
ATOM 1010 C CA . ALA A 1 133 ? -5.432 -15.334 9.133 1.00 95.94 133 ALA A CA 1
ATOM 1011 C C . ALA A 1 133 ? -4.616 -15.284 10.442 1.00 95.94 133 ALA A C 1
ATOM 1013 O O . ALA A 1 133 ? -3.400 -15.104 10.401 1.00 95.94 133 ALA A O 1
ATOM 1014 N N . LYS A 1 134 ? -5.216 -15.520 11.620 1.00 95.75 134 LYS A N 1
ATOM 1015 C CA . LYS A 1 134 ? -4.541 -15.413 12.940 1.00 95.75 134 LYS A CA 1
ATOM 1016 C C . LYS A 1 134 ? -3.237 -16.208 13.121 1.00 95.75 134 LYS A C 1
ATOM 1018 O O . LYS A 1 134 ? -2.507 -15.964 14.078 1.00 95.75 134 LYS A O 1
ATOM 1023 N N . TYR A 1 135 ? -2.971 -17.205 12.274 1.00 94.75 135 TYR A N 1
ATOM 1024 C CA . TYR A 1 135 ? -1.748 -18.022 12.309 1.00 94.75 135 TYR A CA 1
ATOM 1025 C C . TYR A 1 135 ? -0.900 -17.899 11.031 1.00 94.75 135 TYR A C 1
ATOM 1027 O O . TYR A 1 135 ? 0.005 -18.695 10.790 1.00 94.75 135 TYR A O 1
ATOM 1035 N N . VAL A 1 136 ? -1.208 -16.914 10.191 1.00 94.69 136 VAL A N 1
ATOM 1036 C CA . VAL A 1 136 ? -0.614 -16.685 8.875 1.00 94.69 136 VAL A CA 1
ATOM 1037 C C . VAL A 1 136 ? 0.273 -15.451 8.991 1.00 94.69 136 VAL A C 1
ATOM 1039 O O . VAL A 1 136 ? -0.211 -14.332 9.112 1.00 94.69 136 VAL A O 1
ATOM 1042 N N . SER A 1 137 ? 1.590 -15.648 9.027 1.00 91.38 137 SER A N 1
ATOM 1043 C CA . SER A 1 137 ? 2.557 -14.557 9.192 1.00 91.38 137 SER A CA 1
ATOM 1044 C C . SER A 1 137 ? 3.888 -14.886 8.517 1.00 91.38 137 SER A C 1
ATOM 1046 O O . SER A 1 137 ? 4.269 -16.052 8.429 1.00 91.38 137 SER A O 1
ATOM 1048 N N . GLY A 1 138 ? 4.595 -13.855 8.041 1.00 86.25 138 GLY A N 1
ATOM 1049 C CA . GLY A 1 138 ? 5.949 -13.980 7.490 1.00 86.25 138 GLY A CA 1
ATOM 1050 C C . GLY A 1 138 ? 6.049 -14.697 6.138 1.00 86.25 138 GLY A C 1
ATOM 1051 O O . GLY A 1 138 ? 7.122 -15.198 5.809 1.00 86.25 138 GLY A O 1
ATOM 1052 N N . LEU A 1 139 ? 4.961 -14.766 5.365 1.00 87.81 139 LEU A N 1
ATOM 1053 C CA . LEU A 1 139 ? 4.954 -15.348 4.019 1.00 87.81 139 LEU A CA 1
ATOM 1054 C C . LEU A 1 139 ? 4.719 -14.299 2.931 1.00 87.81 139 LEU A C 1
ATOM 1056 O O . LEU A 1 139 ? 4.073 -13.277 3.154 1.00 87.81 139 LEU A O 1
ATOM 1060 N N . ASN A 1 140 ? 5.161 -14.634 1.722 1.00 85.12 140 ASN A N 1
ATOM 1061 C CA . ASN A 1 140 ? 4.690 -13.995 0.501 1.00 85.12 140 ASN A CA 1
ATOM 1062 C C . ASN A 1 140 ? 3.429 -14.734 0.037 1.00 85.12 140 ASN A C 1
ATOM 1064 O O . ASN A 1 140 ? 3.519 -15.874 -0.423 1.00 85.12 140 ASN A O 1
ATOM 1068 N N . LEU A 1 141 ? 2.257 -14.109 0.182 1.00 88.00 141 LEU A N 1
ATOM 1069 C CA . LEU A 1 141 ? 1.008 -14.638 -0.366 1.00 88.00 141 LEU A CA 1
ATOM 1070 C C . LEU A 1 141 ? 0.922 -14.263 -1.850 1.00 88.00 141 LEU A C 1
ATOM 1072 O O . LEU A 1 141 ? 0.572 -13.139 -2.196 1.00 88.00 141 LEU A O 1
ATOM 1076 N N . ILE A 1 142 ? 1.299 -15.196 -2.724 1.00 86.19 142 ILE A N 1
ATOM 1077 C CA . ILE A 1 142 ? 1.354 -14.967 -4.171 1.00 86.19 142 ILE A CA 1
ATOM 1078 C C . ILE A 1 142 ? -0.050 -15.124 -4.772 1.00 86.19 142 ILE A C 1
ATOM 1080 O O . ILE A 1 142 ? -0.655 -16.190 -4.662 1.00 86.19 142 ILE A O 1
ATOM 1084 N N . VAL A 1 143 ? -0.540 -14.076 -5.440 1.00 83.75 143 VAL A N 1
ATOM 1085 C CA . VAL A 1 143 ? -1.837 -14.048 -6.137 1.00 83.75 143 VAL A CA 1
ATOM 1086 C C . VAL A 1 143 ? -1.601 -13.735 -7.616 1.00 83.75 143 VAL A C 1
ATOM 1088 O O . VAL A 1 143 ? -1.762 -12.608 -8.067 1.00 83.75 143 VAL A O 1
ATOM 1091 N N . ASP A 1 144 ? -1.136 -14.730 -8.373 1.00 79.62 144 ASP A N 1
ATOM 1092 C CA . ASP A 1 144 ? -0.720 -14.553 -9.775 1.00 79.62 144 ASP A CA 1
ATOM 1093 C C . ASP A 1 144 ? -1.173 -15.693 -10.707 1.00 79.62 144 ASP A C 1
ATOM 1095 O O . ASP A 1 144 ? -0.650 -15.870 -11.809 1.00 79.62 144 ASP A O 1
ATOM 1099 N N . GLY A 1 145 ? -2.109 -16.528 -10.245 1.00 77.69 145 GLY A N 1
ATOM 1100 C CA . GLY A 1 145 ? -2.553 -17.705 -10.991 1.00 77.69 145 GLY A CA 1
ATOM 1101 C C . GLY A 1 145 ? -1.440 -18.733 -11.236 1.00 77.69 145 GLY A C 1
ATOM 1102 O O . GLY A 1 145 ? -1.497 -19.460 -12.225 1.00 77.69 145 GLY A O 1
ATOM 1103 N N . GLY A 1 146 ? -0.414 -18.788 -10.381 1.00 73.19 146 GLY A N 1
ATOM 1104 C CA . GLY A 1 146 ? 0.697 -19.738 -10.451 1.00 73.19 146 GLY A CA 1
ATOM 1105 C C . GLY A 1 146 ? 1.842 -19.308 -11.368 1.00 73.19 146 GLY A C 1
ATOM 1106 O O . GLY A 1 146 ? 2.767 -20.099 -11.573 1.00 73.19 146 GLY A O 1
ATOM 1107 N N . PHE A 1 147 ? 1.796 -18.099 -11.937 1.00 72.94 147 PHE A N 1
ATOM 1108 C CA . PHE A 1 147 ? 2.789 -17.591 -12.893 1.00 72.94 147 PHE A CA 1
ATOM 1109 C C . PHE A 1 147 ? 4.229 -17.676 -12.356 1.00 72.94 147 PHE A C 1
ATOM 1111 O O . PHE A 1 147 ? 5.126 -18.151 -13.052 1.00 72.94 147 PHE A O 1
ATOM 1118 N N . SER A 1 148 ? 4.440 -17.321 -11.088 1.00 72.69 148 SER A N 1
ATOM 1119 C CA . SER A 1 148 ? 5.748 -17.353 -10.419 1.00 72.69 148 SER 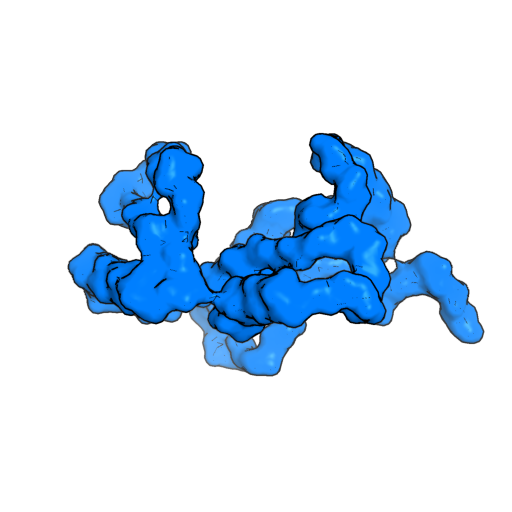A CA 1
ATOM 1120 C C . SER A 1 148 ? 6.256 -18.772 -10.146 1.00 72.69 148 SER A C 1
ATOM 1122 O O . SER A 1 148 ? 7.439 -18.958 -9.876 1.00 72.69 148 SER A O 1
ATOM 1124 N N . THR A 1 149 ? 5.378 -19.780 -10.187 1.00 72.81 149 THR A N 1
ATOM 1125 C CA . THR A 1 149 ? 5.718 -21.177 -9.851 1.00 72.81 149 THR A CA 1
ATOM 1126 C C . THR A 1 149 ? 5.899 -22.056 -11.081 1.00 72.81 149 THR A C 1
ATOM 1128 O O . THR A 1 149 ? 6.774 -22.919 -11.110 1.00 72.81 149 THR A O 1
ATOM 1131 N N . THR A 1 150 ? 5.099 -21.826 -12.118 1.00 66.69 150 THR A N 1
ATOM 1132 C CA . THR A 1 150 ? 5.143 -22.564 -13.375 1.00 66.69 150 THR A CA 1
ATOM 1133 C C . THR A 1 150 ? 5.077 -21.555 -14.503 1.00 66.69 150 THR A C 1
ATOM 1135 O O . THR A 1 150 ? 4.058 -20.889 -14.669 1.00 66.69 150 THR A O 1
ATOM 1138 N N . ASN A 1 151 ? 6.163 -21.437 -15.269 1.00 58.09 151 ASN A N 1
ATOM 1139 C CA . ASN A 1 151 ? 6.187 -20.615 -16.470 1.00 58.09 151 ASN A CA 1
ATOM 1140 C C . ASN A 1 151 ? 5.906 -21.508 -17.691 1.00 58.09 151 ASN A C 1
ATOM 1142 O O . ASN A 1 151 ? 6.787 -22.277 -18.081 1.00 58.09 151 ASN A O 1
ATOM 1146 N N . PRO A 1 152 ? 4.718 -21.423 -18.311 1.00 60.03 152 PRO A N 1
ATOM 1147 C CA . PRO A 1 152 ? 4.362 -22.262 -19.451 1.00 60.03 152 PRO A CA 1
ATOM 1148 C C . PRO A 1 152 ? 5.083 -21.840 -20.743 1.00 60.03 152 PRO A C 1
ATOM 1150 O O . PRO A 1 152 ? 5.014 -22.558 -21.737 1.00 60.03 152 PRO A O 1
ATOM 1153 N N . ILE A 1 153 ? 5.767 -20.687 -20.746 1.00 57.09 153 ILE A N 1
ATOM 1154 C CA . ILE A 1 153 ? 6.516 -20.154 -21.896 1.00 57.09 153 ILE A CA 1
ATOM 1155 C C . ILE A 1 153 ? 7.888 -20.835 -22.028 1.00 57.09 153 ILE A C 1
ATOM 1157 O O . ILE A 1 153 ? 8.438 -20.910 -23.126 1.00 57.09 153 ILE A O 1
ATOM 1161 N N . LEU A 1 154 ? 8.444 -21.362 -20.933 1.00 52.50 154 LEU A N 1
ATOM 1162 C CA . LEU A 1 154 ? 9.705 -22.098 -20.965 1.00 52.50 154 LEU A CA 1
ATOM 1163 C C . LEU A 1 154 ? 9.426 -23.602 -21.132 1.00 52.50 154 LEU A C 1
ATOM 1165 O O . LEU A 1 154 ? 8.676 -24.165 -20.332 1.00 52.50 154 LEU A O 1
ATOM 1169 N N . PRO A 1 155 ? 10.015 -24.278 -22.138 1.00 49.88 155 PRO A N 1
ATOM 1170 C CA . PRO A 1 155 ? 9.906 -25.726 -22.245 1.00 49.88 155 PRO A CA 1
ATOM 1171 C C . PRO A 1 155 ? 10.500 -26.374 -20.987 1.00 49.88 155 PRO A C 1
ATOM 1173 O O . PRO A 1 155 ? 11.608 -26.035 -20.567 1.00 49.88 155 PRO A O 1
ATOM 1176 N N . GLN A 1 156 ? 9.740 -27.283 -20.377 1.00 51.41 156 GLN A N 1
ATOM 1177 C CA . GLN A 1 156 ? 10.224 -28.115 -19.275 1.00 51.41 156 GLN A CA 1
ATOM 1178 C C . GLN A 1 156 ? 11.368 -29.015 -19.789 1.00 51.41 156 GLN A C 1
ATOM 1180 O O . GLN A 1 156 ? 11.317 -29.413 -20.958 1.00 51.41 156 GLN A O 1
ATOM 1185 N N . PRO A 1 157 ? 12.395 -29.302 -18.967 1.00 57.09 157 PRO A N 1
ATOM 1186 C CA . PRO A 1 157 ? 13.519 -30.154 -19.358 1.00 57.09 157 PRO A CA 1
ATOM 1187 C C . PRO A 1 157 ? 13.106 -31.589 -19.712 1.00 57.09 157 PRO A C 1
ATOM 1189 O O . PRO A 1 157 ? 12.110 -32.092 -19.140 1.00 57.09 157 PRO A O 1
#

Solvent-accessible surface area (backbone atoms only — not comparable to full-atom values): 9913 Å² total; per-residue (Å²): 89,72,37,74,53,56,74,59,44,51,48,49,42,60,69,71,61,59,61,89,84,45,55,62,41,72,25,51,78,74,38,68,67,32,47,49,49,52,50,52,50,41,28,72,75,67,74,52,79,92,80,85,82,54,67,53,52,70,76,60,77,85,88,59,51,84,90,68,59,46,72,65,46,53,49,52,33,41,48,37,28,72,77,24,65,42,76,76,76,74,76,78,68,85,61,95,47,72,66,61,54,50,52,55,48,45,70,61,32,66,45,73,96,58,76,94,48,73,63,62,54,49,52,53,50,49,46,65,75,35,81,88,28,76,86,67,74,99,69,85,86,82,88,56,62,52,36,95,81,50,58,83,87,55,84,79,134

Secondary structure (DSSP, 8-state):
-EES-HHHHHHHHHHH--GGG---EE--TT-HHHHHHHHHHHHHHHS--------------TT--TTT--HHHHHHHHHHHTTS-----SGGG--SSHHHHHHHHHHH-SSTT----HHHHHHHHHHHHSGGGTT--S-----STTTTT--TTSPP-

pLDDT: mean 78.62, std 16.97, range [39.25, 97.56]

Sequence (157 aa):
IADILDNLGHSLCKEIGLGENVSFIHCDVTQENDVRNAIDTTVAKHGKLDIMFNNAGISGEFGQSVVNCTSEDFKRVFDVNAYVATTMARSMMNVEEDREVEEIFGQAANLKGVQLKADDIAEAVLYLASDEAKYVSGLNLIVDGGFSTTNPILPQP

InterPro domains:
  IPR002347 Short-chain dehydrogenase/reductase SDR [PF13561] (15-94)
  IPR002347 Short-chain dehydrogenase/reductase SDR [PR00081] (47-58)
  IPR002347 Short-chain dehydrogenase/reductase SDR [PR00081] (111-131)
  IPR036291 NAD(P)-binding domain superfamily [SSF51735] (18-149)

Organism: NCBI:txid261450

Nearest PDB structures (foldseek):
  2bgl-assembly1_A  TM=8.875E-01  e=4.197E-13  Podophyllum peltatum
  7o6p-assembly1_A  TM=8.050E-01  e=4.039E-10  Salvia officinalis
  7o6p-assembly1_B  TM=8.046E-01  e=4.914E-10  Salvia officinalis
  7o6p-assembly1_C  TM=7.918E-01  e=7.277E-10  Salvia officinalis
  3i4f-assembly1_C  TM=6.595E-01  e=3.239E-03  Bacillus thuringiensis serovar kurstaki str. T03a001

Foldseek 3Di:
DEEQPVVVQVVVQVVVPPPLVDDYAHADLLDPVRVVCVQVVCCVSVVHDQDDQLAWADAADPPDDPVRGDPVSVVVRCSRCVSGPHDDQPPHPPDPDPVVSQVVLLVFAPDHPDTDDPVLVVVVSVCCSDPVCVPPDDDDPDDRNCSVPDGPVDDDD

Radius of gyration: 18.47 Å; Cα contacts (8 Å, |Δi|>4): 141; chains: 1; bounding box: 44×46×43 Å

Mean predicted aligned error: 8.91 Å